Protein AF-A0A139JQD5-F1 (afdb_monomer_lite)

Radius of gyration: 17.99 Å; chains: 1; bounding box: 58×37×54 Å

Organism: NCBI:txid203274

Foldseek 3Di:
DDPPPCLVVVLLVLLLVLLVLVLQLCCCCCQVVVVPCVVCVVPDPCCPPPCNCRRPVVSVVSLVCSLPVDLDADDLVRLCSNCPVVVVLLVVLVVVCVVDVPDDPDPDLCSALQNQRASCCVPPVDRHHHPVSSVVRSVVSVVVSSVVSNVSRVVSVVVSVD

pLDDT: mean 77.08, std 12.12, range [37.81, 93.38]

Structure (mmCIF, N/CA/C/O backbone):
data_AF-A0A139JQD5-F1
#
_entry.id   AF-A0A139JQD5-F1
#
loop_
_atom_site.group_PDB
_atom_site.id
_atom_site.type_symbol
_atom_site.label_atom_id
_atom_site.label_alt_id
_atom_site.label_comp_id
_atom_site.label_asym_id
_atom_site.label_entity_id
_atom_site.label_seq_id
_atom_site.pdbx_PDB_ins_code
_atom_site.Cartn_x
_atom_site.Cartn_y
_atom_site.Cartn_z
_atom_site.occupancy
_atom_site.B_iso_or_equiv
_atom_site.auth_seq_id
_atom_site.auth_comp_id
_atom_site.auth_asym_id
_atom_site.auth_atom_id
_atom_site.pdbx_PDB_model_num
ATOM 1 N N . MET A 1 1 ? -38.397 8.185 11.064 1.00 37.81 1 MET A N 1
ATOM 2 C CA . MET A 1 1 ? -37.706 7.440 9.977 1.00 37.81 1 MET A CA 1
ATOM 3 C C . MET A 1 1 ? -36.280 7.050 10.380 1.00 37.81 1 MET A C 1
ATOM 5 O O . MET A 1 1 ? -35.506 7.889 10.826 1.00 37.81 1 MET A O 1
ATOM 9 N N . LYS A 1 2 ? -35.940 5.758 10.269 1.00 42.94 2 LYS A N 1
ATOM 10 C CA . LYS A 1 2 ? -34.683 5.123 10.720 1.00 42.94 2 LYS A CA 1
ATOM 11 C C . LYS A 1 2 ? -33.435 5.603 9.934 1.00 42.94 2 LYS A C 1
ATOM 13 O O . LYS A 1 2 ? -33.008 4.930 9.004 1.00 42.94 2 LYS A O 1
ATOM 18 N N . LYS A 1 3 ? -32.747 6.668 10.371 1.00 45.38 3 LYS A N 1
ATOM 19 C CA . LYS A 1 3 ? -31.392 7.071 9.889 1.00 45.38 3 LYS A CA 1
ATOM 20 C C . LYS A 1 3 ? -30.223 6.299 10.558 1.00 45.38 3 LYS A C 1
ATOM 22 O O . LYS A 1 3 ? -29.136 6.830 10.749 1.00 45.38 3 LYS A O 1
ATOM 27 N N . LYS A 1 4 ? -30.407 5.029 10.952 1.00 52.81 4 LYS A N 1
ATOM 28 C CA . LYS A 1 4 ? -29.366 4.235 11.658 1.00 52.81 4 LYS A CA 1
ATOM 29 C C . LYS A 1 4 ? -28.555 3.271 10.766 1.00 52.81 4 LYS A C 1
ATOM 31 O O . LYS A 1 4 ? -27.641 2.630 11.281 1.00 52.81 4 LYS A O 1
ATOM 36 N N . LYS A 1 5 ? -28.830 3.159 9.456 1.00 50.69 5 LYS A N 1
ATOM 37 C CA . LYS A 1 5 ? -28.324 2.029 8.643 1.00 50.69 5 LYS A CA 1
ATOM 38 C C . LYS A 1 5 ? -26.900 2.140 8.053 1.00 50.69 5 LYS A C 1
ATOM 40 O O . LYS A 1 5 ? -26.279 1.097 7.912 1.00 50.69 5 LYS A O 1
ATOM 45 N N . ASN A 1 6 ? -26.296 3.321 7.854 1.00 57.84 6 ASN A N 1
ATOM 46 C CA . ASN A 1 6 ? -25.000 3.407 7.130 1.00 57.84 6 ASN A CA 1
ATOM 47 C C . ASN A 1 6 ? -23.722 3.651 7.955 1.00 57.84 6 ASN A C 1
ATOM 49 O O . ASN A 1 6 ? -22.631 3.670 7.392 1.00 57.84 6 ASN A O 1
ATOM 53 N N . LYS A 1 7 ? -23.788 3.738 9.293 1.00 67.81 7 LYS A N 1
ATOM 54 C CA . LYS A 1 7 ? -22.585 4.027 10.112 1.00 67.81 7 LYS A CA 1
ATOM 55 C C . LYS A 1 7 ? -21.471 2.964 10.018 1.00 67.81 7 LYS A C 1
ATOM 57 O O . LYS A 1 7 ? -20.326 3.280 10.301 1.00 67.81 7 LYS A O 1
ATOM 62 N N . L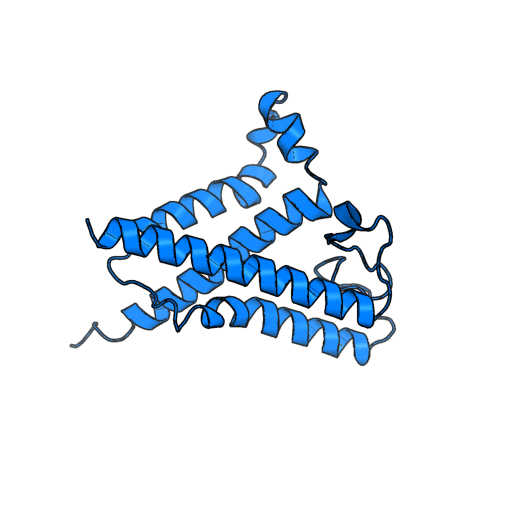YS A 1 8 ? -21.789 1.699 9.697 1.00 74.81 8 LYS A N 1
ATOM 63 C CA . LYS A 1 8 ? -20.774 0.626 9.576 1.00 74.81 8 LYS A CA 1
ATOM 64 C C . LYS A 1 8 ? -20.036 0.678 8.237 1.00 74.81 8 LYS A C 1
ATOM 66 O O . LYS A 1 8 ? -18.832 0.480 8.212 1.00 74.81 8 LYS A O 1
ATOM 71 N N . PHE A 1 9 ? -20.757 0.951 7.153 1.00 80.12 9 PHE A N 1
ATOM 72 C CA . PHE A 1 9 ? -20.178 1.043 5.816 1.00 80.12 9 PHE A CA 1
ATOM 73 C C . PHE A 1 9 ? -19.269 2.265 5.689 1.00 80.12 9 PHE A C 1
ATOM 75 O O . PHE A 1 9 ? -18.135 2.131 5.247 1.00 80.12 9 PHE A O 1
ATOM 82 N N . PHE A 1 10 ? -19.723 3.416 6.200 1.00 81.38 10 PHE A N 1
ATOM 83 C CA . PHE A 1 10 ? -18.903 4.624 6.277 1.00 81.38 10 PHE A CA 1
ATOM 84 C C . PHE A 1 10 ? -17.586 4.374 7.024 1.00 81.38 10 PHE A C 1
ATOM 86 O O . PHE A 1 10 ? -16.534 4.723 6.518 1.00 81.38 10 PHE A O 1
ATOM 93 N N . LEU A 1 11 ? -17.624 3.673 8.167 1.00 82.44 11 LEU A N 1
ATOM 94 C CA . LEU A 1 11 ? -16.415 3.310 8.917 1.00 82.44 11 LEU A CA 1
ATOM 95 C C . LEU A 1 11 ? -15.420 2.499 8.071 1.00 82.44 11 LEU A C 1
ATOM 97 O O . LEU A 1 11 ? -14.223 2.760 8.139 1.00 82.44 11 LEU A O 1
ATOM 101 N N . TYR A 1 12 ? -15.900 1.518 7.301 1.00 84.38 12 TYR A N 1
ATOM 102 C CA . TYR A 1 12 ? -15.033 0.702 6.448 1.00 84.38 12 TYR A CA 1
ATOM 103 C C . TYR A 1 12 ? -14.455 1.501 5.286 1.00 84.38 12 TYR A C 1
ATOM 105 O O . TYR A 1 12 ? -13.258 1.407 5.051 1.00 84.38 12 TYR A O 1
ATOM 113 N N . ILE A 1 13 ? -15.262 2.327 4.616 1.00 83.88 13 ILE A N 1
ATOM 114 C CA . ILE A 1 13 ? -14.771 3.206 3.547 1.00 83.88 13 ILE A CA 1
ATOM 115 C C . ILE A 1 13 ? -13.731 4.182 4.086 1.00 83.88 13 ILE A C 1
ATOM 117 O O . ILE A 1 13 ? -12.655 4.297 3.509 1.00 83.88 13 ILE A O 1
ATOM 121 N N . SER A 1 14 ? -14.019 4.852 5.204 1.00 83.44 14 SER A N 1
ATOM 122 C CA . SER A 1 14 ? -13.068 5.773 5.824 1.00 83.44 14 SER A CA 1
ATOM 123 C C . SER A 1 14 ? -11.771 5.063 6.193 1.00 83.44 14 SER A C 1
ATOM 125 O O . SER A 1 14 ? -10.709 5.634 6.002 1.00 83.44 14 SER A O 1
ATOM 127 N N . PHE A 1 15 ? -11.838 3.819 6.676 1.00 86.00 15 PHE A N 1
ATOM 128 C CA . PHE A 1 15 ? -10.643 3.038 6.992 1.00 86.00 15 PHE A CA 1
ATOM 129 C C . PHE A 1 15 ? -9.832 2.661 5.750 1.00 86.00 15 PHE A C 1
ATOM 131 O O . PHE A 1 15 ? -8.615 2.792 5.779 1.00 86.00 15 PHE A O 1
ATOM 138 N N . ILE A 1 16 ? -10.491 2.236 4.667 1.00 86.50 16 ILE A N 1
ATOM 139 C CA . ILE A 1 16 ? -9.826 1.951 3.386 1.00 86.50 16 ILE A CA 1
ATOM 140 C C . ILE A 1 16 ? -9.119 3.210 2.880 1.00 86.50 16 ILE A C 1
ATOM 142 O O . ILE A 1 16 ? -7.913 3.177 2.666 1.00 86.50 16 ILE A O 1
ATOM 146 N N . GLY A 1 17 ? -9.840 4.332 2.789 1.00 83.00 17 GLY A N 1
ATOM 147 C CA . GLY A 1 17 ? -9.263 5.594 2.324 1.00 83.00 17 GLY A CA 1
ATOM 148 C C . GLY A 1 17 ? -8.110 6.069 3.207 1.00 83.00 17 GLY A C 1
ATOM 149 O O . GLY A 1 17 ? -7.110 6.567 2.708 1.00 83.00 17 GLY A O 1
ATOM 150 N N . LEU A 1 18 ? -8.196 5.852 4.521 1.00 83.31 18 LEU A N 1
ATOM 151 C CA . LEU A 1 18 ? -7.109 6.188 5.430 1.00 83.31 18 LEU A CA 1
ATOM 152 C C . LEU A 1 18 ? -5.843 5.368 5.159 1.00 83.31 18 LEU A C 1
ATOM 154 O O . LEU A 1 18 ? -4.740 5.910 5.157 1.00 83.31 18 LEU A O 1
ATOM 158 N N . ILE A 1 19 ? -6.005 4.063 4.943 1.00 84.50 19 ILE A N 1
ATOM 159 C CA . ILE A 1 19 ? -4.896 3.175 4.605 1.00 84.50 19 ILE A CA 1
ATOM 160 C C . ILE A 1 19 ? -4.278 3.584 3.268 1.00 84.50 19 ILE A C 1
ATOM 162 O O . ILE A 1 19 ? -3.056 3.652 3.199 1.00 84.50 19 ILE A O 1
ATOM 166 N N . ASP A 1 20 ? -5.076 3.919 2.253 1.00 82.19 20 ASP A N 1
ATOM 167 C CA . ASP A 1 20 ? -4.560 4.375 0.952 1.00 82.19 20 ASP A CA 1
ATOM 168 C C . ASP A 1 20 ? -3.768 5.677 1.059 1.00 82.19 20 ASP A C 1
ATOM 170 O O . ASP A 1 20 ? -2.701 5.825 0.456 1.00 82.19 20 ASP A O 1
ATOM 174 N N . ILE A 1 21 ? -4.267 6.620 1.856 1.00 80.69 21 ILE A N 1
ATOM 175 C CA . ILE A 1 21 ? -3.611 7.905 2.077 1.00 80.69 21 ILE A CA 1
ATOM 176 C C . ILE A 1 21 ? -2.274 7.702 2.818 1.00 80.69 21 ILE A C 1
ATOM 178 O O . ILE A 1 21 ? -1.246 8.248 2.409 1.00 80.69 21 ILE A O 1
ATOM 182 N N . ILE A 1 22 ? -2.247 6.868 3.866 1.00 80.94 22 ILE A N 1
ATOM 183 C CA . ILE A 1 22 ? -1.009 6.525 4.590 1.00 80.94 22 ILE A CA 1
ATOM 184 C C . ILE A 1 22 ? -0.047 5.752 3.684 1.00 80.94 22 ILE A C 1
ATOM 186 O O . ILE A 1 22 ? 1.159 5.995 3.708 1.00 80.94 22 ILE A O 1
ATOM 190 N N . LEU A 1 23 ? -0.558 4.834 2.867 1.00 79.19 23 LEU A N 1
ATOM 191 C CA . LEU A 1 23 ? 0.254 4.072 1.931 1.00 79.19 23 LEU A CA 1
ATOM 192 C C . LEU A 1 23 ? 0.902 4.997 0.902 1.00 79.19 23 LEU A C 1
ATOM 194 O O . LEU A 1 23 ? 2.092 4.861 0.643 1.00 79.19 23 LEU A O 1
ATOM 198 N N . SER A 1 24 ? 0.159 5.968 0.375 1.00 77.56 24 SER A N 1
ATOM 199 C CA . SER A 1 24 ? 0.681 6.975 -0.555 1.00 77.56 24 SER A CA 1
ATOM 200 C C . SER A 1 24 ? 1.782 7.819 0.091 1.00 77.56 24 SER A C 1
ATOM 202 O O . SER A 1 24 ? 2.846 7.994 -0.502 1.00 77.56 24 SER A O 1
ATOM 204 N N . CYS A 1 25 ? 1.574 8.250 1.341 1.00 74.94 25 CYS A N 1
ATOM 205 C CA . CYS A 1 25 ? 2.584 8.938 2.148 1.00 74.94 25 CYS A CA 1
ATOM 206 C C . CYS A 1 25 ? 3.874 8.110 2.284 1.00 74.94 25 CYS A C 1
ATOM 208 O O . CYS A 1 25 ? 4.977 8.615 2.052 1.00 74.94 25 CYS A O 1
ATOM 210 N N . LEU A 1 26 ? 3.746 6.826 2.628 1.00 75.38 26 LEU A N 1
ATOM 211 C CA . LEU A 1 26 ? 4.884 5.922 2.791 1.00 75.38 26 LEU A CA 1
ATOM 212 C C . LEU A 1 26 ? 5.586 5.657 1.462 1.00 75.38 26 LEU A C 1
ATOM 214 O O . LEU A 1 26 ? 6.804 5.773 1.386 1.00 75.38 26 LEU A O 1
ATOM 218 N N . VAL A 1 27 ? 4.836 5.351 0.405 1.00 74.19 27 VAL A N 1
ATOM 219 C CA . VAL A 1 27 ? 5.369 5.131 -0.944 1.00 74.19 27 VAL A CA 1
ATOM 220 C C . VAL A 1 27 ? 6.176 6.347 -1.394 1.00 74.19 27 VAL A C 1
ATOM 222 O O . VAL A 1 27 ? 7.315 6.197 -1.837 1.00 74.19 27 VAL A O 1
ATOM 225 N N . TYR A 1 28 ? 5.642 7.554 -1.226 1.00 69.94 28 TYR A N 1
ATOM 226 C CA . TYR A 1 28 ? 6.332 8.771 -1.633 1.00 69.94 28 TYR A CA 1
ATOM 227 C C . TYR A 1 28 ? 7.621 9.003 -0.834 1.00 69.94 28 TYR A C 1
ATOM 229 O O . TYR A 1 28 ? 8.702 9.141 -1.408 1.00 69.94 28 TYR A O 1
ATOM 237 N N . ASN A 1 29 ? 7.539 8.976 0.496 1.00 67.81 29 ASN A N 1
ATOM 238 C CA . ASN A 1 29 ? 8.678 9.325 1.345 1.00 67.81 29 ASN A CA 1
ATOM 239 C C . ASN A 1 29 ? 9.764 8.239 1.389 1.00 67.81 29 ASN A C 1
ATOM 241 O O . ASN A 1 29 ? 10.953 8.558 1.442 1.00 67.81 29 ASN A O 1
ATOM 245 N N . ILE A 1 30 ? 9.372 6.964 1.347 1.00 65.62 30 ILE A N 1
ATOM 246 C CA . ILE A 1 30 ? 10.287 5.824 1.490 1.00 65.62 30 ILE A CA 1
ATOM 247 C C . ILE A 1 30 ? 10.816 5.371 0.129 1.00 65.62 30 ILE A C 1
ATOM 249 O O . ILE A 1 30 ? 12.015 5.145 -0.019 1.00 65.62 30 ILE A O 1
ATOM 253 N N . ILE A 1 31 ? 9.944 5.235 -0.876 1.00 64.00 31 ILE A N 1
ATOM 254 C CA . ILE A 1 31 ? 10.313 4.623 -2.165 1.00 64.00 31 ILE A CA 1
ATOM 255 C C . ILE A 1 31 ? 10.831 5.674 -3.133 1.00 64.00 31 ILE A C 1
ATOM 257 O O . ILE A 1 31 ? 11.872 5.480 -3.763 1.00 64.00 31 ILE A O 1
ATOM 261 N N . ILE A 1 32 ? 10.089 6.773 -3.279 1.00 64.69 32 ILE A N 1
ATOM 262 C CA . ILE A 1 32 ? 10.397 7.791 -4.286 1.00 64.69 32 ILE A CA 1
ATOM 263 C C . ILE A 1 32 ? 11.514 8.697 -3.774 1.00 64.69 32 ILE A C 1
ATOM 265 O O . ILE A 1 32 ? 12.533 8.836 -4.448 1.00 64.69 32 ILE A O 1
ATOM 269 N N . ASN A 1 33 ? 11.357 9.239 -2.566 1.00 63.84 33 ASN A N 1
ATOM 270 C CA . ASN A 1 33 ? 12.290 10.205 -1.987 1.00 63.84 33 ASN A CA 1
ATOM 271 C C . ASN A 1 33 ? 13.379 9.577 -1.095 1.00 63.84 33 ASN A C 1
ATOM 273 O O . ASN A 1 33 ? 14.155 10.296 -0.483 1.00 63.84 33 ASN A O 1
ATOM 277 N N . ARG A 1 34 ? 13.440 8.240 -0.984 1.00 66.25 34 ARG A N 1
ATOM 278 C CA . ARG A 1 34 ? 14.498 7.493 -0.263 1.00 66.25 34 ARG A CA 1
ATOM 279 C C . ARG A 1 34 ? 14.865 8.046 1.124 1.00 66.25 34 ARG A C 1
ATOM 281 O O . ARG A 1 34 ? 16.031 8.013 1.504 1.00 66.25 34 ARG A O 1
ATOM 288 N N . PHE A 1 35 ? 13.895 8.543 1.889 1.00 63.88 35 PHE A N 1
ATOM 289 C CA . PHE A 1 35 ? 14.115 9.221 3.175 1.00 63.88 35 PHE A CA 1
ATOM 290 C C . PHE A 1 35 ? 14.910 10.538 3.127 1.00 63.88 35 PHE A C 1
ATOM 292 O O . PHE A 1 35 ? 15.077 11.148 4.183 1.00 63.88 35 PHE A O 1
ATOM 299 N N . ASP A 1 36 ? 15.345 11.037 1.966 1.00 63.50 36 ASP A N 1
ATOM 300 C CA . ASP A 1 36 ? 16.035 12.333 1.864 1.00 63.50 36 ASP A CA 1
ATOM 301 C C . ASP A 1 36 ? 15.130 13.474 2.350 1.00 63.50 36 ASP A C 1
ATOM 303 O O . ASP A 1 36 ? 15.575 14.372 3.066 1.00 63.50 36 ASP A O 1
ATOM 307 N N . ALA A 1 37 ? 13.829 13.361 2.072 1.00 59.06 37 ALA A N 1
ATOM 308 C CA . ALA A 1 37 ? 12.754 14.129 2.699 1.00 59.06 37 ALA A CA 1
ATOM 309 C C . ALA A 1 37 ? 12.870 14.218 4.229 1.00 59.06 37 ALA A C 1
ATOM 311 O O . ALA A 1 37 ? 12.982 15.296 4.810 1.00 59.06 37 ALA A O 1
ATOM 312 N N . LEU A 1 38 ? 12.844 13.054 4.882 1.00 60.22 38 LEU A N 1
ATOM 313 C CA . LEU A 1 38 ? 12.837 12.916 6.337 1.00 60.22 38 LEU A CA 1
ATOM 314 C C . LEU A 1 38 ? 14.169 13.350 6.951 1.00 60.22 38 LEU A C 1
ATOM 316 O O . LEU A 1 38 ? 14.194 13.964 8.015 1.00 60.22 38 LEU A O 1
ATOM 320 N N . LYS A 1 39 ? 15.281 13.079 6.265 1.00 62.06 39 LYS A N 1
ATOM 321 C CA . LYS A 1 39 ? 16.623 13.472 6.698 1.00 62.06 39 LYS A CA 1
ATOM 322 C C . LYS A 1 39 ? 16.836 14.979 6.612 1.00 62.06 39 LYS A C 1
ATOM 324 O O . LYS A 1 39 ? 17.591 15.529 7.403 1.00 62.06 39 LYS A O 1
ATOM 329 N N . ASN A 1 40 ? 16.168 15.654 5.687 1.00 59.81 40 ASN A N 1
ATOM 330 C CA . ASN A 1 40 ? 16.244 17.103 5.584 1.00 59.81 40 ASN A CA 1
ATOM 331 C C . ASN A 1 40 ? 15.168 17.810 6.422 1.00 59.81 40 ASN A C 1
ATOM 333 O O . ASN A 1 40 ? 15.278 19.024 6.571 1.00 59.81 40 ASN A O 1
ATOM 337 N N . PHE A 1 41 ? 14.212 17.072 7.018 1.00 60.75 41 PHE A N 1
ATOM 338 C CA . PHE A 1 41 ? 13.064 17.575 7.803 1.00 60.75 41 PHE A CA 1
ATOM 339 C C . PHE A 1 41 ? 13.423 18.635 8.845 1.00 60.75 41 PHE A C 1
ATOM 341 O O . PHE A 1 41 ? 12.714 19.615 9.040 1.00 60.75 41 PHE A O 1
ATOM 348 N N . TYR A 1 42 ? 14.563 18.468 9.503 1.00 58.19 42 TYR A N 1
ATOM 349 C CA . TYR A 1 42 ? 14.998 19.371 10.564 1.00 58.19 42 TYR A CA 1
ATOM 350 C C . TYR A 1 42 ? 15.835 20.561 10.066 1.00 58.19 42 TYR A C 1
ATOM 352 O O . TYR A 1 42 ? 16.196 21.419 10.865 1.00 58.19 42 TYR A O 1
ATOM 360 N N . LYS A 1 43 ? 16.187 20.608 8.773 1.00 59.56 43 LYS A N 1
ATOM 361 C CA . LYS A 1 43 ? 17.164 21.564 8.222 1.00 59.56 43 LYS A CA 1
ATOM 362 C C . LYS A 1 43 ? 16.570 22.686 7.376 1.00 59.56 43 LYS A C 1
ATOM 364 O O . LYS A 1 43 ? 17.254 23.680 7.177 1.00 59.56 43 LYS A O 1
ATOM 369 N N . ASN A 1 44 ? 15.345 22.553 6.868 1.00 56.66 44 ASN A N 1
ATOM 370 C CA . ASN A 1 44 ? 14.788 23.492 5.889 1.00 56.66 44 ASN A CA 1
ATOM 371 C C . ASN A 1 44 ? 13.354 23.907 6.237 1.00 56.66 44 ASN A C 1
ATOM 373 O O . ASN A 1 44 ? 12.511 23.060 6.454 1.00 56.66 44 ASN A O 1
ATOM 377 N N . TYR A 1 45 ? 13.000 25.190 6.157 1.00 55.69 45 TYR A N 1
ATOM 378 C CA . TYR A 1 45 ? 11.598 25.649 6.288 1.00 55.69 45 TYR A CA 1
ATOM 379 C C . TYR A 1 45 ? 10.659 25.142 5.167 1.00 55.69 45 TYR A C 1
ATOM 381 O O . TYR A 1 45 ? 9.450 25.362 5.192 1.00 55.69 45 TYR A O 1
ATOM 389 N N . GLN A 1 46 ? 11.205 24.407 4.195 1.00 54.00 46 GLN A N 1
ATOM 390 C CA . GLN A 1 46 ? 10.503 23.804 3.064 1.00 54.00 46 GLN A CA 1
ATOM 391 C C . GLN A 1 46 ? 9.514 22.687 3.470 1.00 54.00 46 GLN A C 1
ATOM 393 O O . GLN A 1 46 ? 8.719 22.258 2.637 1.00 54.00 46 GLN A O 1
ATOM 398 N N . PHE A 1 47 ? 9.486 22.255 4.740 1.00 53.75 47 PHE A N 1
ATOM 399 C CA . PHE A 1 47 ? 8.472 21.322 5.277 1.00 53.75 47 PHE A CA 1
ATOM 400 C C . PHE A 1 47 ? 7.102 21.957 5.523 1.00 53.75 47 PHE A C 1
ATOM 402 O O . PHE A 1 47 ? 6.203 21.266 5.984 1.00 53.75 47 PHE A O 1
ATOM 409 N N . LEU A 1 48 ? 6.929 23.240 5.193 1.00 57.84 48 LEU A N 1
ATOM 410 C CA . LEU A 1 48 ? 5.628 23.897 5.013 1.00 57.84 48 LEU A CA 1
ATOM 411 C C . LEU A 1 48 ? 5.193 23.953 3.537 1.00 57.84 48 LEU A C 1
ATOM 413 O O . LEU A 1 48 ? 4.203 24.605 3.215 1.00 57.84 48 LEU A O 1
ATOM 417 N N . SER A 1 49 ? 5.922 23.300 2.626 1.00 65.88 49 SER A N 1
ATOM 418 C CA . SER A 1 49 ? 5.492 23.195 1.229 1.00 65.88 49 SER A CA 1
ATOM 419 C C . SER A 1 49 ? 4.191 22.401 1.106 1.00 65.88 49 SER A C 1
ATOM 421 O O . SER A 1 49 ? 3.917 21.486 1.888 1.00 65.88 49 SER A O 1
ATOM 423 N N . ILE A 1 50 ? 3.399 22.770 0.099 1.00 68.19 50 ILE A N 1
ATOM 424 C CA . ILE A 1 50 ? 2.085 22.188 -0.202 1.00 68.19 50 ILE A CA 1
ATOM 425 C C . ILE A 1 50 ? 2.178 20.655 -0.284 1.00 68.19 50 ILE A C 1
ATOM 427 O O . ILE A 1 50 ? 1.390 19.967 0.361 1.00 68.19 50 ILE A O 1
ATOM 431 N N . ASP A 1 51 ? 3.222 20.123 -0.926 1.00 67.31 51 ASP A N 1
ATOM 432 C CA . ASP A 1 51 ? 3.455 18.678 -1.060 1.00 67.31 51 ASP A CA 1
ATOM 433 C C . ASP A 1 51 ? 3.516 17.936 0.288 1.00 67.31 51 ASP A C 1
ATOM 435 O O . ASP A 1 51 ? 2.948 16.853 0.435 1.00 67.31 51 ASP A O 1
ATOM 439 N N . TYR A 1 52 ? 4.177 18.497 1.309 1.00 68.31 52 TYR A N 1
ATOM 440 C CA . TYR A 1 52 ? 4.242 17.862 2.636 1.00 68.31 52 TYR A CA 1
ATOM 441 C C . TYR A 1 52 ? 2.926 17.977 3.397 1.00 68.31 52 TYR A C 1
ATOM 443 O O . TYR A 1 52 ? 2.548 17.059 4.131 1.00 68.31 52 TYR A O 1
ATOM 451 N N . VAL A 1 53 ? 2.210 19.086 3.221 1.00 72.50 53 VAL A N 1
ATOM 452 C CA . VAL A 1 53 ? 0.883 19.261 3.813 1.00 72.50 53 VAL A CA 1
ATOM 453 C C . VAL A 1 53 ? -0.083 18.222 3.261 1.00 72.50 53 VAL A C 1
ATOM 455 O O . VAL A 1 53 ? -0.731 17.522 4.043 1.00 72.50 53 VAL A O 1
ATOM 458 N N . GLU A 1 54 ? -0.117 18.059 1.943 1.00 71.06 54 GLU A N 1
ATOM 459 C CA . GLU A 1 54 ? -1.026 17.143 1.256 1.00 71.06 54 GLU A CA 1
ATOM 460 C C . GLU A 1 54 ? -0.657 15.673 1.458 1.00 71.06 54 GLU A C 1
ATOM 462 O O . GLU A 1 54 ? -1.542 14.838 1.662 1.00 71.06 54 GLU A O 1
ATOM 467 N N . HIS A 1 55 ? 0.636 15.341 1.461 1.00 70.62 55 HIS A N 1
ATOM 468 C CA . HIS A 1 55 ? 1.084 13.948 1.483 1.00 70.62 55 HIS A CA 1
ATOM 469 C C . HIS A 1 55 ? 1.595 13.453 2.832 1.00 70.62 55 HIS A C 1
ATOM 471 O O . HIS A 1 55 ? 1.853 12.257 2.953 1.00 70.62 55 HIS A O 1
ATOM 477 N N . VAL A 1 56 ? 1.727 14.307 3.852 1.00 74.00 56 VAL A N 1
ATOM 478 C CA . VAL A 1 56 ? 2.179 13.891 5.193 1.00 74.00 56 VAL A CA 1
ATOM 479 C C . VAL A 1 56 ? 1.247 14.396 6.288 1.00 74.00 56 VAL A C 1
ATOM 481 O O . VAL A 1 56 ? 0.672 13.581 7.012 1.00 74.00 56 VAL A O 1
ATOM 484 N N . TYR A 1 57 ? 1.047 15.711 6.415 1.00 75.56 57 TYR A N 1
ATOM 485 C CA . TYR A 1 57 ? 0.306 16.256 7.559 1.00 75.56 57 TYR A CA 1
ATOM 486 C C . TYR A 1 57 ? -1.190 15.939 7.513 1.00 75.56 57 TYR A C 1
ATOM 488 O O . TYR A 1 57 ? -1.716 15.388 8.481 1.00 75.56 57 TYR A O 1
ATOM 496 N N . ILE A 1 58 ? -1.878 16.235 6.406 1.00 79.88 58 ILE A N 1
ATOM 497 C CA . ILE A 1 58 ? -3.309 15.934 6.239 1.00 79.88 58 ILE A CA 1
ATOM 498 C C . ILE A 1 58 ? -3.594 14.436 6.469 1.00 79.88 58 ILE A C 1
ATOM 500 O O . ILE A 1 58 ? -4.450 14.133 7.306 1.00 79.88 58 ILE A O 1
ATOM 504 N N . PRO A 1 59 ? -2.864 13.492 5.837 1.00 80.25 59 PRO A N 1
ATOM 505 C CA . PRO A 1 59 ? -2.934 12.062 6.143 1.00 80.25 59 PRO A CA 1
ATOM 506 C C . PRO A 1 59 ? -2.910 11.735 7.635 1.00 80.25 59 PRO A C 1
ATOM 508 O O . PRO A 1 59 ? -3.758 10.996 8.143 1.00 80.25 59 PRO A O 1
ATOM 511 N N . PHE A 1 60 ? -1.939 12.307 8.344 1.00 80.12 60 PHE A N 1
ATOM 512 C CA . PHE A 1 60 ? -1.698 12.016 9.748 1.00 80.12 60 PHE A CA 1
ATOM 513 C C . PHE A 1 60 ? -2.787 12.613 10.648 1.00 80.12 60 PHE A C 1
ATOM 515 O O . PHE A 1 60 ? -3.277 11.944 11.559 1.00 80.12 60 PHE A O 1
ATOM 522 N N . PHE A 1 61 ? -3.242 13.835 10.359 1.00 82.06 61 PHE A N 1
ATOM 523 C CA . PHE A 1 61 ? -4.361 14.457 11.068 1.00 82.06 61 PHE A CA 1
ATOM 524 C C . PHE A 1 61 ? -5.670 13.693 10.858 1.00 82.06 61 PHE A C 1
ATOM 526 O O . PHE A 1 61 ? -6.395 13.450 11.826 1.00 82.06 61 PHE A O 1
ATOM 533 N N . TYR A 1 62 ? -5.955 13.242 9.634 1.00 81.81 62 TYR A N 1
ATOM 534 C CA . TYR A 1 62 ? -7.114 12.388 9.366 1.00 81.81 62 TYR A CA 1
ATOM 535 C C . TYR A 1 62 ? -7.025 11.051 10.103 1.00 81.81 62 TYR A C 1
ATOM 537 O O . TYR A 1 62 ? -8.043 10.560 10.595 1.00 81.81 62 TYR A O 1
ATOM 545 N N . LEU A 1 63 ? -5.825 10.476 10.228 1.00 82.50 63 LEU A N 1
ATOM 546 C CA . LEU A 1 63 ? -5.590 9.254 10.997 1.00 82.50 63 LEU A CA 1
ATOM 547 C C . LEU A 1 63 ? -5.926 9.458 12.475 1.00 82.50 63 LEU A C 1
ATOM 549 O O . LEU A 1 63 ? -6.696 8.677 13.040 1.00 82.50 63 LEU A O 1
ATOM 553 N N . ILE A 1 64 ? -5.402 10.523 13.082 1.00 81.19 64 ILE A N 1
ATOM 554 C CA . ILE A 1 64 ? -5.716 10.900 14.465 1.00 81.19 64 ILE A CA 1
ATOM 555 C C . ILE A 1 64 ? -7.230 11.079 14.608 1.00 81.19 64 ILE A C 1
ATOM 557 O O . ILE A 1 64 ? -7.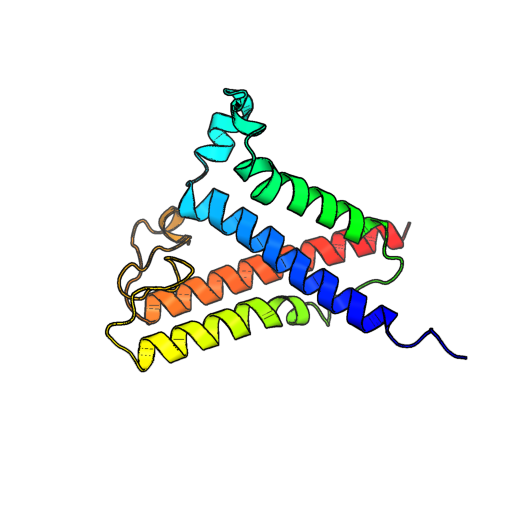860 10.437 15.451 1.00 81.19 64 ILE A O 1
ATOM 561 N N . PHE A 1 65 ? -7.843 11.874 13.731 1.00 82.56 65 PHE A N 1
ATOM 562 C CA . PHE A 1 65 ? -9.280 12.107 13.766 1.00 82.56 65 PHE A CA 1
ATOM 563 C C . PHE A 1 65 ? -10.071 10.798 13.660 1.00 82.56 65 PHE A C 1
ATOM 565 O O . PHE A 1 65 ? -10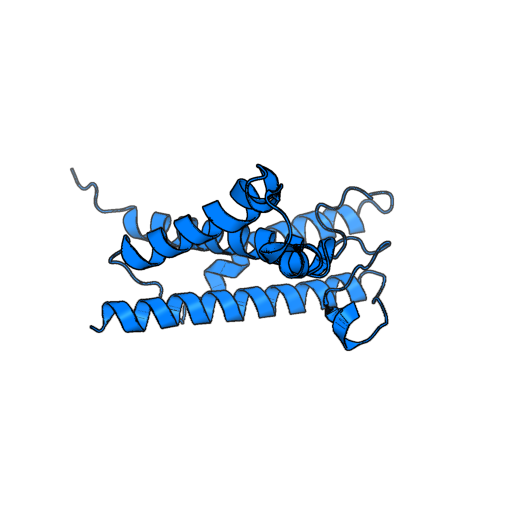.982 10.569 14.451 1.00 82.56 65 PHE A O 1
ATOM 572 N N . PHE A 1 66 ? -9.720 9.891 12.749 1.00 80.25 66 PHE A N 1
ATOM 573 C CA . PHE A 1 66 ? -10.391 8.599 12.595 1.00 80.25 66 PHE A CA 1
ATOM 574 C C . PHE A 1 66 ? -10.259 7.695 13.834 1.00 80.25 66 PHE A C 1
ATOM 576 O O . PHE A 1 66 ? -11.218 6.995 14.198 1.00 80.25 66 PHE A O 1
ATOM 583 N N . LEU A 1 67 ? -9.091 7.698 14.484 1.00 77.75 67 LEU A N 1
ATOM 584 C CA . LEU A 1 67 ? -8.846 6.924 15.701 1.00 77.75 67 LEU A CA 1
ATOM 585 C C . LEU A 1 67 ? -9.713 7.419 16.867 1.00 77.75 67 LEU A C 1
ATOM 587 O O . LEU A 1 67 ? -10.318 6.584 17.543 1.00 77.75 67 LEU A O 1
ATOM 591 N N . PHE A 1 68 ? -9.833 8.739 17.049 1.00 77.75 68 PHE A N 1
ATOM 592 C CA . PHE A 1 68 ? -10.466 9.336 18.235 1.00 77.75 68 PHE A CA 1
ATOM 593 C C . PHE A 1 68 ? -11.931 9.780 18.052 1.00 77.75 68 PHE A C 1
ATOM 595 O O . PHE A 1 68 ? -12.671 9.824 19.029 1.00 77.75 68 PHE A O 1
ATOM 602 N N . SER A 1 69 ? -12.404 10.059 16.832 1.00 75.00 69 SER A N 1
ATOM 603 C CA . SER A 1 69 ? -13.793 10.515 16.590 1.00 75.00 69 SER A CA 1
ATOM 604 C C . SER A 1 69 ? -14.810 9.375 16.427 1.00 75.00 69 SER A C 1
ATOM 606 O O . SER A 1 69 ? -16.008 9.549 16.663 1.00 75.00 69 SER A O 1
ATOM 608 N N . ASN A 1 70 ? -14.363 8.182 16.017 1.00 66.94 70 ASN A N 1
ATOM 609 C CA . ASN A 1 70 ? -15.250 7.054 15.736 1.00 66.94 70 ASN A CA 1
ATOM 610 C C . ASN A 1 70 ? -15.349 6.097 16.930 1.00 66.94 70 ASN A C 1
ATOM 612 O O . ASN A 1 70 ? -14.476 5.250 17.112 1.00 66.94 70 ASN A O 1
ATOM 616 N N . ILE A 1 71 ? -16.485 6.119 17.636 1.00 61.38 71 ILE A N 1
ATOM 617 C CA . ILE A 1 71 ? -16.808 5.187 18.742 1.00 61.38 71 ILE A CA 1
ATOM 618 C C . ILE A 1 71 ? -16.798 3.718 18.275 1.00 61.38 71 ILE A C 1
ATOM 620 O O . ILE A 1 71 ? -16.534 2.795 19.042 1.00 61.38 71 ILE A O 1
ATOM 624 N N . LYS A 1 72 ? -17.101 3.466 16.993 1.00 71.94 72 LYS A N 1
ATOM 625 C CA . LYS A 1 72 ? -17.133 2.106 16.446 1.00 71.94 72 LYS A CA 1
ATOM 626 C C . LYS A 1 72 ? -15.747 1.627 16.052 1.00 71.94 72 LYS A C 1
ATOM 628 O O . LYS A 1 72 ? -14.980 2.328 15.391 1.00 71.94 72 LYS A O 1
ATOM 633 N N . ASN A 1 73 ? -15.490 0.376 16.403 1.00 75.06 73 ASN A N 1
ATOM 634 C CA . ASN A 1 73 ? -14.219 -0.273 16.185 1.00 75.06 73 ASN A CA 1
ATOM 635 C C . ASN A 1 73 ? -14.283 -1.310 15.058 1.00 75.06 73 ASN A C 1
ATOM 637 O O . ASN A 1 73 ? -15.330 -1.922 14.815 1.00 75.06 73 ASN A O 1
ATOM 641 N N . ILE A 1 74 ? -13.159 -1.510 14.378 1.00 82.06 74 ILE A N 1
ATOM 642 C CA . ILE A 1 74 ? -12.997 -2.549 13.364 1.00 82.06 74 ILE A CA 1
ATOM 643 C C . ILE A 1 74 ? -12.381 -3.757 14.062 1.00 82.06 74 ILE A C 1
ATOM 645 O O . ILE A 1 74 ? -11.364 -3.655 14.731 1.00 82.06 74 ILE A O 1
ATOM 649 N N . SER A 1 75 ? -13.016 -4.921 13.937 1.00 83.62 75 SER A N 1
ATOM 650 C CA . SER A 1 75 ? -12.448 -6.157 14.479 1.00 83.62 75 SER A CA 1
ATOM 651 C C . SER A 1 75 ? -11.159 -6.515 13.737 1.00 83.62 75 SER A C 1
ATOM 653 O O . SER A 1 75 ? -11.122 -6.412 12.514 1.00 83.62 75 SER A O 1
ATOM 655 N N . LEU A 1 76 ? -10.153 -7.038 14.446 1.00 83.81 76 LEU A N 1
ATOM 656 C CA . LEU A 1 76 ? -8.930 -7.582 13.835 1.00 83.81 76 LEU A CA 1
ATOM 657 C C . LEU A 1 76 ? -9.235 -8.665 12.783 1.00 83.81 76 LEU A C 1
ATOM 659 O O . LEU A 1 76 ? -8.559 -8.742 11.764 1.00 83.81 76 LEU A O 1
ATOM 663 N N . LYS A 1 77 ? -10.326 -9.429 12.952 1.00 85.50 77 LYS A N 1
ATOM 664 C CA . LYS A 1 77 ? -10.796 -10.413 11.954 1.00 85.50 77 LYS A CA 1
ATOM 665 C C . LYS A 1 77 ? -11.181 -9.780 10.607 1.00 85.50 77 LYS A C 1
ATOM 667 O O . LYS A 1 77 ? -11.350 -10.489 9.625 1.00 85.50 77 LYS A O 1
ATOM 672 N N . LYS A 1 78 ? -11.366 -8.457 10.567 1.00 85.88 78 LYS A N 1
ATOM 673 C CA . LYS A 1 78 ? -11.738 -7.674 9.383 1.00 85.88 78 LYS A CA 1
ATOM 674 C C . LYS A 1 78 ? -10.597 -6.801 8.854 1.00 85.88 78 LYS A C 1
ATOM 676 O O . LYS A 1 78 ? -10.860 -5.895 8.070 1.00 85.88 78 LYS A O 1
ATOM 681 N N . ILE A 1 79 ? -9.349 -7.079 9.249 1.00 86.06 79 ILE A N 1
ATOM 682 C CA . ILE A 1 79 ? -8.163 -6.409 8.691 1.00 86.06 79 ILE A CA 1
ATOM 683 C C . ILE A 1 79 ? -8.128 -6.524 7.164 1.00 86.06 79 ILE A C 1
ATOM 685 O O . ILE A 1 79 ? -7.768 -5.558 6.512 1.00 86.06 79 ILE A O 1
ATOM 689 N N . TYR A 1 80 ? -8.597 -7.637 6.587 1.00 87.25 80 TYR A N 1
ATOM 690 C CA . TYR A 1 80 ? -8.625 -7.847 5.133 1.00 87.25 80 TYR A CA 1
ATOM 691 C C . TYR A 1 80 ? -9.328 -6.724 4.340 1.00 87.25 80 TYR A C 1
ATOM 693 O O . TYR A 1 80 ? -9.075 -6.564 3.151 1.00 87.25 80 TYR A O 1
ATOM 701 N N . ILE A 1 81 ? -10.202 -5.933 4.976 1.00 88.50 81 ILE A N 1
ATOM 702 C CA . ILE A 1 81 ? -10.914 -4.828 4.323 1.00 88.50 81 ILE A CA 1
ATOM 703 C C . ILE A 1 81 ? -9.936 -3.770 3.791 1.00 88.50 81 ILE A C 1
ATOM 705 O O . ILE A 1 81 ? -10.192 -3.206 2.731 1.00 88.50 81 ILE A O 1
ATOM 709 N N . SER A 1 82 ? -8.808 -3.531 4.466 1.00 86.94 82 SER A N 1
ATOM 710 C CA . SER A 1 82 ? -7.815 -2.540 4.027 1.00 86.94 82 SER A CA 1
ATOM 711 C C . SER A 1 82 ? -7.083 -2.914 2.739 1.00 86.94 82 SER A C 1
ATOM 713 O O . SER A 1 82 ? -6.460 -2.059 2.122 1.00 86.94 82 SER A O 1
ATOM 715 N N . PHE A 1 83 ? -7.185 -4.168 2.301 1.00 87.56 83 PHE A N 1
ATOM 716 C CA . PHE A 1 83 ? -6.559 -4.640 1.069 1.00 87.56 83 PHE A CA 1
ATOM 717 C C . PHE A 1 83 ? -7.437 -4.444 -0.156 1.00 87.56 83 PHE A C 1
ATOM 719 O O . PHE A 1 83 ? -6.928 -4.552 -1.265 1.00 87.56 83 PHE A O 1
ATOM 726 N N . ILE A 1 84 ? -8.736 -4.173 0.019 1.00 88.94 84 ILE A N 1
ATOM 727 C CA . ILE A 1 84 ? -9.692 -4.140 -1.094 1.00 88.94 84 ILE A CA 1
ATOM 728 C C . ILE A 1 84 ? -9.243 -3.137 -2.159 1.00 88.94 84 ILE A C 1
ATOM 730 O O . ILE A 1 84 ? -9.144 -3.509 -3.325 1.00 88.94 84 ILE A O 1
ATOM 734 N N . HIS A 1 85 ? -8.939 -1.895 -1.771 1.00 86.81 85 HIS A N 1
ATOM 735 C CA . HIS A 1 85 ? -8.522 -0.885 -2.741 1.00 86.81 85 HIS A CA 1
ATOM 736 C C . HIS A 1 85 ? -7.132 -1.174 -3.332 1.00 86.81 85 HIS A C 1
ATOM 738 O O . HIS A 1 85 ? -7.058 -1.295 -4.555 1.00 86.81 85 HIS A O 1
ATOM 744 N N . PRO A 1 86 ? -6.062 -1.396 -2.540 1.00 85.38 86 PRO A N 1
ATOM 745 C CA . PRO A 1 86 ? -4.741 -1.701 -3.093 1.00 85.38 86 PRO A CA 1
ATOM 746 C C . PRO A 1 86 ? -4.731 -2.924 -4.016 1.00 85.38 86 PRO A C 1
ATOM 748 O O . PRO A 1 86 ? -4.058 -2.909 -5.045 1.00 85.38 86 PRO A O 1
ATOM 751 N N . PHE A 1 87 ? -5.502 -3.966 -3.689 1.00 90.00 87 PHE A N 1
ATOM 752 C CA . PHE A 1 87 ? -5.628 -5.162 -4.520 1.00 90.00 87 PHE A CA 1
ATOM 753 C C . PHE A 1 87 ? -6.365 -4.875 -5.829 1.00 90.00 87 PHE A C 1
ATOM 755 O O . PHE A 1 87 ? -5.863 -5.226 -6.892 1.00 90.00 87 PHE A O 1
ATOM 762 N N . LEU A 1 88 ? -7.527 -4.212 -5.779 1.00 90.75 88 LEU A N 1
ATOM 763 C CA . LEU A 1 88 ? -8.279 -3.861 -6.989 1.00 90.75 88 LEU A CA 1
ATOM 764 C C . LEU A 1 88 ? -7.463 -2.954 -7.908 1.00 90.75 88 LEU A C 1
ATOM 766 O O . LEU A 1 88 ? -7.380 -3.206 -9.108 1.00 90.75 88 LEU A O 1
ATOM 770 N N . TYR A 1 89 ? -6.828 -1.935 -7.332 1.00 87.38 89 TYR A N 1
ATOM 771 C CA . TYR A 1 89 ? -5.977 -1.006 -8.057 1.00 87.38 89 TYR A CA 1
ATOM 772 C C . TYR A 1 89 ? -4.831 -1.753 -8.752 1.00 87.38 89 TYR A C 1
ATOM 774 O O . TYR A 1 89 ? -4.649 -1.631 -9.960 1.00 87.38 89 TYR A O 1
ATOM 782 N N . PHE A 1 90 ? -4.125 -2.621 -8.024 1.00 89.50 90 PHE A N 1
ATOM 783 C CA . PHE A 1 90 ? -3.052 -3.445 -8.577 1.00 89.50 90 PHE A CA 1
ATOM 784 C C . PHE A 1 90 ? -3.523 -4.379 -9.703 1.00 89.50 90 PHE A C 1
ATOM 786 O O . PHE A 1 90 ? -2.896 -4.430 -10.763 1.00 89.50 90 PHE A O 1
ATOM 793 N N . MET A 1 91 ? -4.651 -5.071 -9.513 1.00 91.69 91 MET A N 1
ATOM 794 C CA . MET A 1 91 ? -5.211 -5.989 -10.509 1.00 91.69 91 MET A CA 1
ATOM 795 C C . MET A 1 91 ? -5.571 -5.279 -11.816 1.00 91.69 91 MET A C 1
ATOM 797 O O . MET A 1 91 ? -5.304 -5.819 -12.890 1.00 91.69 91 MET A O 1
ATOM 801 N N . ILE A 1 92 ? -6.129 -4.065 -11.746 1.00 93.38 92 ILE A N 1
ATOM 802 C CA . ILE A 1 92 ? -6.463 -3.266 -12.934 1.00 93.38 92 ILE A CA 1
ATOM 803 C C . ILE A 1 92 ? -5.200 -2.977 -13.755 1.00 93.38 92 ILE A C 1
ATOM 805 O O . ILE A 1 92 ? -5.159 -3.287 -14.946 1.00 93.38 92 ILE A O 1
ATOM 809 N N . PHE A 1 93 ? -4.151 -2.439 -13.126 1.00 90.88 93 PHE A N 1
ATOM 810 C CA . PHE A 1 93 ? -2.937 -2.041 -13.848 1.00 90.88 93 PHE A CA 1
ATOM 811 C C . PHE A 1 93 ? -2.104 -3.224 -14.341 1.00 90.88 93 PHE A C 1
ATOM 813 O O . PHE A 1 93 ? -1.530 -3.133 -15.425 1.00 90.88 93 PHE A O 1
ATOM 820 N N . ILE A 1 94 ? -2.075 -4.347 -13.615 1.00 90.50 94 ILE A N 1
ATOM 821 C CA . ILE A 1 94 ? -1.473 -5.576 -14.150 1.00 90.50 94 ILE A CA 1
ATOM 822 C C . ILE A 1 94 ? -2.229 -6.048 -15.378 1.00 90.50 94 ILE A C 1
ATOM 824 O O . ILE A 1 94 ? -1.603 -6.364 -16.383 1.00 90.50 94 ILE A O 1
ATOM 828 N N . THR A 1 95 ? -3.560 -6.115 -15.296 1.00 92.44 95 THR A N 1
ATOM 829 C CA . THR A 1 95 ? -4.372 -6.624 -16.404 1.00 92.44 95 THR A CA 1
ATOM 830 C C . THR A 1 95 ? -4.096 -5.792 -17.652 1.00 92.44 95 THR A C 1
ATOM 832 O O . THR A 1 95 ? -3.713 -6.348 -18.677 1.00 92.44 95 THR A O 1
ATOM 835 N N . ILE A 1 96 ? -4.158 -4.462 -17.541 1.00 92.69 96 ILE A N 1
ATOM 836 C CA . ILE A 1 96 ? -3.822 -3.552 -18.644 1.00 92.69 96 ILE A CA 1
ATOM 837 C C . ILE A 1 96 ? -2.404 -3.820 -19.163 1.00 92.69 96 ILE A C 1
ATOM 839 O O . ILE A 1 96 ? -2.229 -4.008 -20.361 1.00 92.69 96 ILE A O 1
ATOM 843 N N . GLY A 1 97 ? -1.408 -3.900 -18.281 1.00 89.88 97 GLY A N 1
ATOM 844 C CA . GLY A 1 97 ? -0.014 -4.097 -18.678 1.00 89.88 97 GLY A CA 1
ATOM 845 C C . GLY A 1 97 ? 0.303 -5.457 -19.310 1.00 89.88 97 GLY A C 1
ATOM 846 O O . GLY A 1 97 ? 1.240 -5.564 -20.101 1.00 89.88 97 GLY A O 1
ATOM 847 N N . ILE A 1 98 ? -0.458 -6.506 -18.981 1.00 89.94 98 ILE A N 1
ATOM 848 C CA . ILE A 1 98 ? -0.329 -7.827 -19.615 1.00 89.94 98 ILE A CA 1
ATOM 849 C C . ILE A 1 98 ? -0.921 -7.802 -21.030 1.00 89.94 98 ILE A C 1
ATOM 851 O O . ILE A 1 98 ? -0.318 -8.369 -21.945 1.00 89.94 98 ILE A O 1
ATOM 855 N N . TYR A 1 99 ? -2.078 -7.159 -21.215 1.00 93.19 99 TYR A N 1
ATOM 856 C CA . TYR A 1 99 ? -2.753 -7.086 -22.515 1.00 93.19 99 TYR A CA 1
ATOM 857 C C . TYR A 1 99 ? -2.117 -6.056 -23.462 1.00 93.19 99 TYR A C 1
ATOM 859 O O . TYR A 1 99 ? -2.034 -6.308 -24.663 1.00 93.19 99 TYR A O 1
ATOM 867 N N . ASP A 1 100 ? -1.615 -4.939 -22.937 1.00 91.25 100 ASP A N 1
ATOM 868 C CA . ASP A 1 100 ? -0.901 -3.909 -23.688 1.00 91.25 100 ASP A CA 1
ATOM 869 C C . ASP A 1 100 ? 0.584 -3.876 -23.293 1.00 91.25 100 ASP A C 1
ATOM 871 O O . ASP A 1 100 ? 1.000 -3.231 -22.330 1.00 91.25 100 ASP A O 1
ATOM 875 N N . LYS A 1 101 ? 1.420 -4.546 -24.093 1.00 82.62 101 LYS A N 1
ATOM 876 C CA . LYS A 1 101 ? 2.880 -4.607 -23.887 1.00 82.62 101 LYS A CA 1
ATOM 877 C C . LYS A 1 101 ? 3.570 -3.237 -24.016 1.00 82.62 101 LYS A C 1
ATOM 879 O O . LYS A 1 101 ? 4.700 -3.063 -23.530 1.00 82.62 101 LYS A O 1
ATOM 884 N N . ASN A 1 102 ? 2.918 -2.273 -24.666 1.00 86.19 102 ASN A N 1
ATOM 885 C CA . ASN A 1 102 ? 3.428 -0.915 -24.840 1.00 86.19 102 ASN A CA 1
ATOM 886 C C . ASN A 1 102 ? 2.987 0.024 -23.716 1.00 86.19 102 ASN A C 1
ATOM 888 O O . ASN A 1 102 ? 3.516 1.130 -23.627 1.00 86.19 102 ASN A O 1
ATOM 892 N N . PHE A 1 103 ? 2.115 -0.428 -22.814 1.00 88.12 103 PHE A N 1
ATOM 893 C CA . PHE A 1 103 ? 1.705 0.346 -21.656 1.00 88.12 103 PHE A CA 1
ATOM 894 C C . PHE A 1 103 ? 2.907 0.683 -20.757 1.00 88.12 103 PHE A C 1
ATOM 896 O O . PHE A 1 103 ? 3.635 -0.197 -20.284 1.00 88.12 103 PHE A O 1
ATOM 903 N N . ASP A 1 104 ? 3.119 1.976 -20.527 1.00 83.94 104 ASP A N 1
ATOM 904 C CA . ASP A 1 104 ? 4.201 2.538 -19.710 1.00 83.94 104 ASP A CA 1
ATOM 905 C C . ASP A 1 104 ? 3.693 3.518 -18.634 1.00 83.94 104 ASP A C 1
ATOM 907 O O . ASP A 1 104 ? 4.454 3.965 -17.772 1.00 83.94 104 ASP A O 1
ATOM 911 N N . LYS A 1 105 ? 2.387 3.809 -18.627 1.00 87.25 105 LYS A N 1
ATOM 912 C CA . LYS A 1 105 ? 1.735 4.764 -17.719 1.00 87.25 105 LYS A CA 1
ATOM 913 C C . LYS A 1 105 ? 1.274 4.106 -16.420 1.00 87.25 105 LYS A C 1
ATOM 915 O O . LYS A 1 105 ? 0.120 4.240 -16.014 1.00 87.25 105 LYS A O 1
ATOM 920 N N . TYR A 1 106 ? 2.178 3.392 -15.754 1.00 85.94 106 TYR A N 1
ATOM 921 C CA . TYR A 1 106 ? 1.888 2.848 -14.430 1.00 85.94 106 TYR A CA 1
ATOM 922 C C . TYR A 1 106 ? 1.844 3.971 -13.386 1.00 85.94 106 TYR A C 1
ATOM 924 O O . TYR A 1 106 ? 2.731 4.829 -13.374 1.00 85.94 106 TYR A O 1
ATOM 932 N N . PRO A 1 107 ? 0.874 3.941 -12.458 1.00 82.38 107 PRO A N 1
ATOM 933 C CA . PRO A 1 107 ? 0.749 4.957 -11.413 1.00 82.38 107 PRO A CA 1
ATOM 934 C C . PRO A 1 107 ? 1.926 4.919 -10.439 1.00 82.38 107 PRO A C 1
ATOM 936 O O . PRO A 1 107 ? 2.321 5.939 -9.881 1.00 82.38 107 PRO A O 1
ATOM 939 N N . TYR A 1 108 ? 2.527 3.739 -10.268 1.00 79.75 108 TYR A N 1
ATOM 940 C CA . TYR A 1 108 ? 3.684 3.554 -9.417 1.00 79.75 108 TYR A CA 1
ATOM 941 C C . TYR A 1 108 ? 4.764 2.738 -10.112 1.00 79.75 108 TYR A C 1
ATOM 943 O O . TYR A 1 108 ? 4.511 1.713 -10.740 1.00 79.75 108 TYR A O 1
ATOM 951 N N . SER A 1 109 ? 6.010 3.158 -9.909 1.00 79.62 109 SER A N 1
ATOM 952 C CA . SER A 1 109 ? 7.189 2.504 -10.491 1.00 79.62 109 SER A CA 1
ATOM 953 C C . SER A 1 109 ? 7.419 1.053 -10.046 1.00 79.62 109 SER A C 1
ATOM 955 O O . SER A 1 109 ? 8.133 0.326 -10.729 1.00 79.62 109 SER A O 1
ATOM 957 N N . PHE A 1 110 ? 6.820 0.624 -8.930 1.00 81.00 110 PHE A N 1
ATOM 958 C CA . PHE A 1 110 ? 6.871 -0.762 -8.456 1.00 81.00 110 PHE A CA 1
ATOM 959 C C . PHE A 1 110 ? 5.850 -1.678 -9.153 1.00 81.00 110 PHE A C 1
ATOM 961 O O . PHE A 1 110 ? 5.962 -2.899 -9.041 1.00 81.00 110 PHE A O 1
ATOM 968 N N . MET A 1 111 ? 4.860 -1.100 -9.848 1.00 86.75 111 MET A N 1
ATOM 969 C CA . MET A 1 111 ? 3.887 -1.825 -10.678 1.00 86.75 111 MET A CA 1
ATOM 970 C C . MET A 1 111 ? 4.370 -1.998 -12.122 1.00 86.75 111 MET A C 1
ATOM 972 O O . MET A 1 111 ? 3.843 -2.835 -12.843 1.00 86.75 111 MET A O 1
ATOM 976 N N . ASP A 1 112 ? 5.367 -1.216 -12.536 1.00 88.00 112 ASP A N 1
ATOM 977 C CA . ASP A 1 112 ? 5.937 -1.266 -13.877 1.00 88.00 112 ASP A CA 1
ATOM 978 C C . ASP A 1 112 ? 6.947 -2.428 -13.992 1.00 88.00 112 ASP A C 1
ATOM 980 O O . ASP A 1 112 ? 7.999 -2.382 -13.341 1.00 88.00 112 ASP A O 1
ATOM 984 N N . PRO A 1 113 ? 6.692 -3.450 -14.833 1.00 86.81 113 PRO A N 1
ATOM 985 C CA . PRO A 1 113 ? 7.595 -4.588 -15.001 1.00 86.81 113 PRO A CA 1
ATOM 986 C C . PRO A 1 113 ? 8.918 -4.220 -15.693 1.00 86.81 113 PRO A C 1
ATOM 988 O O . PRO A 1 11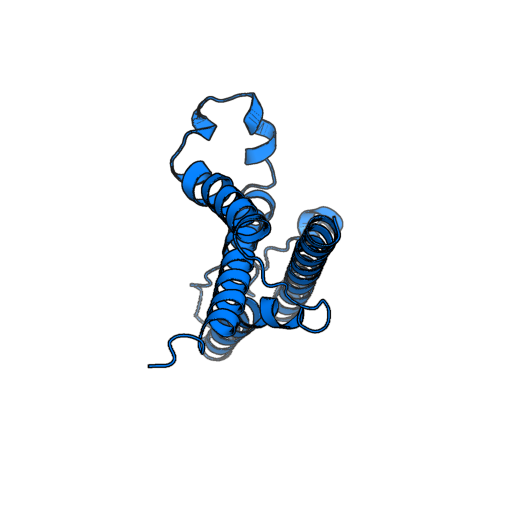3 ? 9.895 -4.961 -15.555 1.00 86.81 113 PRO A O 1
ATOM 991 N N . LYS A 1 114 ? 8.985 -3.096 -16.424 1.00 84.50 114 LYS A N 1
ATOM 992 C CA . LYS A 1 114 ? 10.201 -2.612 -17.104 1.00 84.50 114 LYS A CA 1
ATOM 993 C C . LYS A 1 114 ? 11.116 -1.866 -16.133 1.00 84.50 114 LYS A C 1
ATOM 995 O O . LYS A 1 114 ? 12.334 -2.040 -16.183 1.00 84.50 114 LYS A O 1
ATOM 1000 N N . ARG A 1 115 ? 10.538 -1.050 -15.243 1.00 78.69 115 ARG A N 1
ATOM 1001 C CA . ARG A 1 115 ? 11.293 -0.293 -14.227 1.00 78.69 115 ARG A CA 1
ATOM 1002 C C . ARG A 1 115 ? 11.616 -1.128 -12.993 1.00 78.69 115 ARG A C 1
ATOM 1004 O O . ARG A 1 115 ? 12.745 -1.057 -12.524 1.00 78.69 115 ARG A O 1
ATOM 1011 N N . GLY A 1 116 ? 10.654 -1.888 -12.467 1.00 66.12 116 GLY A N 1
ATOM 1012 C CA . GLY A 1 116 ? 10.867 -2.814 -11.349 1.00 66.12 116 GLY A CA 1
ATOM 1013 C C . GLY A 1 116 ? 11.420 -2.165 -10.075 1.00 66.12 116 GLY A C 1
ATOM 1014 O O . GLY A 1 116 ? 12.173 -2.806 -9.342 1.00 66.12 116 GLY A O 1
ATOM 1015 N N . LYS A 1 117 ? 11.092 -0.893 -9.788 1.00 68.75 117 LYS A N 1
ATOM 1016 C CA . LYS A 1 117 ? 11.635 -0.218 -8.597 1.00 68.75 117 LYS A CA 1
ATOM 1017 C C . LYS A 1 117 ? 11.084 -0.881 -7.343 1.00 68.75 117 LYS A C 1
ATOM 1019 O O . LYS A 1 117 ? 9.895 -0.788 -7.055 1.00 68.75 117 LYS A O 1
ATOM 1024 N N . CYS A 1 118 ? 11.957 -1.549 -6.603 1.00 65.75 118 CYS A N 1
ATOM 1025 C CA . CYS A 1 118 ? 11.574 -2.317 -5.434 1.00 65.75 118 CYS A CA 1
ATOM 1026 C C . CYS A 1 118 ? 11.830 -1.539 -4.144 1.00 65.75 118 CYS A C 1
ATOM 1028 O O . CYS A 1 118 ? 12.895 -0.952 -3.954 1.00 65.75 118 CYS A O 1
ATOM 1030 N N . LEU A 1 119 ? 10.877 -1.616 -3.217 1.00 61.69 119 LEU A N 1
ATOM 1031 C CA . LEU A 1 119 ? 11.061 -1.248 -1.807 1.00 61.69 119 LEU A CA 1
ATOM 1032 C C . LEU A 1 119 ? 12.257 -1.988 -1.169 1.00 61.69 119 LEU A C 1
ATOM 1034 O O . LEU A 1 119 ? 12.957 -1.422 -0.335 1.00 61.69 119 LEU A O 1
ATOM 1038 N N . LEU A 1 120 ? 12.535 -3.230 -1.594 1.00 58.16 120 LEU A N 1
ATOM 1039 C CA . LEU A 1 120 ? 13.665 -4.044 -1.120 1.00 58.16 120 LEU A CA 1
ATOM 1040 C C . LEU A 1 120 ? 15.011 -3.655 -1.729 1.00 58.16 120 LEU A C 1
ATOM 1042 O O . LEU A 1 120 ? 16.009 -4.280 -1.376 1.00 58.16 120 LEU A O 1
ATOM 1046 N N . LYS A 1 121 ? 15.103 -2.620 -2.576 1.00 61.56 121 LYS A N 1
ATOM 1047 C CA . LYS A 1 121 ? 16.418 -2.089 -2.975 1.00 61.56 121 LYS A CA 1
ATOM 1048 C C . LYS A 1 121 ? 17.270 -1.754 -1.746 1.00 61.56 121 LYS A C 1
ATOM 1050 O O . LYS A 1 121 ? 18.476 -1.968 -1.764 1.00 61.56 121 LYS A O 1
ATOM 1055 N N . PHE A 1 122 ? 16.621 -1.308 -0.668 1.00 57.75 122 PHE A N 1
ATOM 1056 C CA . PHE A 1 122 ? 17.260 -1.040 0.616 1.00 57.75 122 PHE A CA 1
ATOM 1057 C C . PHE A 1 122 ? 17.878 -2.289 1.273 1.00 57.75 122 PHE A C 1
ATOM 1059 O O . PHE A 1 122 ? 18.819 -2.163 2.044 1.00 57.75 122 PHE A O 1
ATOM 1066 N N . VAL A 1 123 ? 17.361 -3.486 0.977 1.00 57.03 123 VAL A N 1
ATOM 1067 C CA . VAL A 1 123 ? 17.752 -4.740 1.644 1.00 57.03 123 VAL A CA 1
ATOM 1068 C C . VAL A 1 123 ? 18.624 -5.628 0.754 1.00 57.03 123 VAL A C 1
ATOM 1070 O O . VAL A 1 123 ? 19.585 -6.207 1.242 1.00 57.03 123 VAL A O 1
ATOM 1073 N N . TYR A 1 124 ? 18.322 -5.733 -0.543 1.00 56.66 124 TYR A N 1
ATOM 1074 C CA . TYR A 1 124 ? 18.958 -6.713 -1.436 1.00 56.66 124 TYR A CA 1
ATOM 1075 C C . TYR A 1 124 ? 19.811 -6.106 -2.552 1.00 56.66 124 TYR A C 1
ATOM 1077 O O . TYR A 1 124 ? 20.397 -6.857 -3.323 1.00 56.66 124 TYR A O 1
ATOM 1085 N N . ASN A 1 125 ? 19.890 -4.774 -2.662 1.00 66.69 125 ASN A N 1
ATOM 1086 C CA . ASN A 1 125 ? 20.657 -4.025 -3.675 1.00 66.69 125 ASN A CA 1
ATOM 1087 C C . ASN A 1 125 ? 20.406 -4.423 -5.154 1.00 66.69 125 ASN A C 1
ATOM 1089 O O . ASN A 1 125 ? 21.022 -3.877 -6.066 1.00 66.69 125 ASN A O 1
ATOM 1093 N N . VAL A 1 126 ? 19.467 -5.337 -5.404 1.00 68.44 126 VAL A N 1
ATOM 1094 C CA . VAL A 1 126 ? 19.044 -5.826 -6.713 1.00 68.44 126 VAL A CA 1
ATOM 1095 C C . VAL A 1 126 ? 17.565 -5.505 -6.868 1.00 68.44 126 VAL A C 1
ATOM 1097 O O . VAL A 1 126 ? 16.749 -5.814 -6.000 1.00 68.44 126 VAL A O 1
ATOM 1100 N N . GLU A 1 127 ? 17.218 -4.860 -7.977 1.00 71.75 127 GLU A N 1
ATOM 1101 C CA . GLU A 1 127 ? 15.834 -4.551 -8.325 1.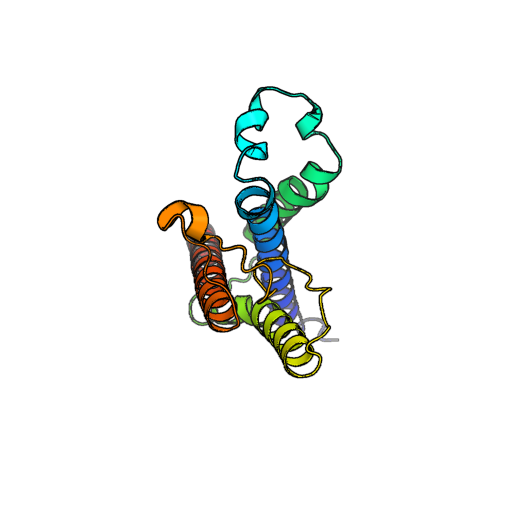00 71.75 127 GLU A CA 1
ATOM 1102 C C . GLU A 1 127 ? 15.244 -5.730 -9.115 1.00 71.75 127 GLU A C 1
ATOM 1104 O O . GLU A 1 127 ? 15.680 -5.976 -10.245 1.00 71.75 127 GLU A O 1
ATOM 1109 N N . PRO A 1 128 ? 14.287 -6.493 -8.554 1.00 69.69 128 PRO A N 1
ATOM 1110 C CA . PRO A 1 128 ? 13.619 -7.547 -9.297 1.00 69.69 128 PRO A CA 1
ATOM 1111 C C . PRO A 1 128 ? 12.805 -6.935 -10.445 1.00 69.69 128 PRO A C 1
ATOM 1113 O O . PRO A 1 128 ? 11.928 -6.095 -10.238 1.00 69.69 128 PRO A O 1
ATOM 1116 N N . LYS A 1 129 ? 13.111 -7.363 -11.672 1.00 80.31 129 LYS A N 1
ATOM 1117 C CA . LYS A 1 129 ? 12.457 -6.907 -12.906 1.00 80.31 129 LYS A CA 1
ATOM 1118 C C . LYS A 1 129 ? 11.392 -7.894 -13.380 1.00 80.31 129 LYS A C 1
ATOM 1120 O O . LYS A 1 129 ? 11.325 -9.039 -12.930 1.00 80.31 129 LYS A O 1
ATOM 1125 N N . GLY A 1 130 ? 10.575 -7.446 -14.328 1.00 87.00 130 GLY A N 1
ATOM 1126 C CA . GLY A 1 130 ? 9.510 -8.243 -14.920 1.00 87.00 130 GLY A CA 1
ATOM 1127 C C . GLY A 1 130 ? 8.344 -8.487 -13.962 1.00 87.00 130 GLY A C 1
ATOM 1128 O O . GLY A 1 130 ? 8.276 -7.947 -12.858 1.00 87.00 130 GLY A O 1
ATOM 1129 N N . TRP A 1 131 ? 7.413 -9.335 -14.391 1.00 88.06 131 TRP A N 1
ATOM 1130 C CA . TRP A 1 131 ? 6.188 -9.630 -13.641 1.00 88.06 131 TRP A CA 1
ATOM 1131 C C . TRP A 1 131 ? 6.437 -10.295 -12.284 1.00 88.06 131 TRP A C 1
ATOM 1133 O O . TRP A 1 131 ? 5.680 -10.068 -11.344 1.00 88.06 131 TRP A O 1
ATOM 1143 N N . ILE A 1 132 ? 7.534 -11.047 -12.148 1.00 87.38 132 ILE A N 1
ATOM 1144 C CA . ILE A 1 132 ? 7.953 -11.619 -10.862 1.00 87.38 132 ILE A CA 1
ATOM 1145 C C . ILE A 1 132 ? 8.271 -10.497 -9.866 1.00 87.38 132 ILE A C 1
ATOM 1147 O O . ILE A 1 132 ? 7.797 -10.528 -8.732 1.00 87.38 132 ILE A O 1
ATOM 1151 N N . GLY A 1 133 ? 9.014 -9.470 -10.294 1.00 84.69 133 GLY A N 1
ATOM 1152 C CA . GLY A 1 133 ? 9.324 -8.318 -9.447 1.00 84.69 133 GLY A CA 1
ATOM 1153 C C . GLY A 1 133 ? 8.092 -7.519 -9.044 1.00 84.69 133 GLY A C 1
ATOM 1154 O O . GLY A 1 133 ? 7.951 -7.153 -7.877 1.00 84.69 133 GLY A O 1
ATOM 1155 N N . VAL A 1 134 ? 7.153 -7.333 -9.974 1.00 86.88 134 VAL A N 1
ATOM 1156 C CA . VAL A 1 134 ? 5.850 -6.710 -9.696 1.00 86.88 134 VAL A CA 1
ATOM 1157 C C . VAL A 1 134 ? 5.070 -7.509 -8.638 1.00 86.88 134 VAL A C 1
ATOM 1159 O O . VAL A 1 134 ? 4.535 -6.922 -7.696 1.00 86.88 134 VAL A O 1
ATOM 1162 N N . GLY A 1 135 ? 5.075 -8.845 -8.720 1.00 88.38 135 GLY A N 1
ATOM 1163 C CA . GLY A 1 135 ? 4.465 -9.724 -7.716 1.00 88.38 135 GLY A CA 1
ATOM 1164 C C . GLY A 1 135 ? 5.117 -9.619 -6.331 1.00 88.38 135 GLY A C 1
ATOM 1165 O O . GLY A 1 135 ? 4.415 -9.480 -5.329 1.00 88.38 135 GLY A O 1
ATOM 1166 N N . ILE A 1 136 ? 6.452 -9.613 -6.261 1.00 86.31 136 ILE A N 1
ATOM 1167 C CA . ILE A 1 136 ? 7.197 -9.435 -5.000 1.00 86.31 136 ILE A CA 1
ATOM 1168 C C . ILE A 1 136 ? 6.874 -8.073 -4.367 1.00 86.31 136 ILE A C 1
ATOM 1170 O O . ILE A 1 136 ? 6.595 -7.996 -3.168 1.00 86.31 136 ILE A O 1
ATOM 1174 N N . ASN A 1 137 ? 6.863 -7.004 -5.169 1.00 84.06 137 ASN A N 1
ATOM 1175 C CA . ASN A 1 137 ? 6.512 -5.658 -4.710 1.00 84.06 137 ASN A CA 1
ATOM 1176 C C . ASN A 1 137 ? 5.108 -5.612 -4.109 1.00 84.06 137 ASN A C 1
ATOM 1178 O O . ASN A 1 137 ? 4.901 -5.005 -3.058 1.00 84.06 137 ASN A O 1
ATOM 1182 N N . PHE A 1 138 ? 4.154 -6.283 -4.748 1.00 86.81 138 PHE A N 1
ATOM 1183 C CA . PHE A 1 138 ? 2.791 -6.354 -4.252 1.00 86.81 138 PHE A CA 1
ATOM 1184 C C . PHE A 1 138 ? 2.675 -7.097 -2.925 1.00 86.81 138 PHE A C 1
ATOM 1186 O O . PHE A 1 138 ? 2.025 -6.590 -2.013 1.00 86.81 138 PHE A O 1
ATOM 1193 N N . LEU A 1 139 ? 3.342 -8.245 -2.774 1.00 88.44 139 LEU A N 1
ATOM 1194 C CA . LEU A 1 139 ? 3.358 -8.981 -1.506 1.00 88.44 139 LEU A CA 1
ATOM 1195 C C . LEU A 1 139 ? 3.929 -8.134 -0.366 1.00 88.44 139 LEU A C 1
ATOM 1197 O O . LEU A 1 139 ? 3.401 -8.143 0.746 1.00 88.44 139 LEU A O 1
ATOM 1201 N N . LEU A 1 140 ? 4.979 -7.366 -0.644 1.00 85.44 140 LEU A N 1
ATOM 1202 C CA . LEU A 1 140 ? 5.580 -6.492 0.352 1.00 85.44 140 LEU A CA 1
ATOM 1203 C C . LEU A 1 140 ? 4.667 -5.316 0.719 1.00 85.44 140 LEU A C 1
ATOM 1205 O O . LEU A 1 140 ? 4.507 -5.011 1.899 1.00 85.44 140 LEU A O 1
ATOM 1209 N N . ILE A 1 141 ? 4.037 -4.672 -0.264 1.00 85.00 141 ILE A N 1
ATOM 1210 C CA . ILE A 1 141 ? 3.057 -3.608 -0.011 1.00 85.00 141 ILE A CA 1
ATOM 1211 C C . ILE A 1 141 ? 1.865 -4.155 0.776 1.00 85.00 141 ILE A C 1
ATOM 1213 O O . ILE A 1 141 ? 1.435 -3.531 1.745 1.00 85.00 141 ILE A O 1
ATOM 1217 N N . ALA A 1 142 ? 1.380 -5.345 0.425 1.00 88.44 142 ALA A N 1
ATOM 1218 C CA . ALA A 1 142 ? 0.341 -6.042 1.169 1.00 88.44 142 ALA A CA 1
ATOM 1219 C C . ALA A 1 142 ? 0.775 -6.292 2.625 1.00 88.44 142 ALA A C 1
ATOM 1221 O O . ALA A 1 142 ? 0.011 -6.015 3.549 1.00 88.44 142 ALA A O 1
ATOM 1222 N N . LEU A 1 143 ? 2.014 -6.729 2.862 1.00 88.94 143 LEU A N 1
ATOM 1223 C CA . LEU A 1 143 ? 2.549 -6.885 4.216 1.00 88.94 143 LEU A CA 1
ATOM 1224 C C . LEU A 1 143 ? 2.588 -5.550 4.980 1.00 88.94 143 LEU A C 1
ATOM 1226 O O . LEU A 1 143 ? 2.195 -5.500 6.145 1.00 88.94 143 LEU A O 1
ATOM 1230 N N . ILE A 1 144 ? 3.004 -4.458 4.336 1.00 86.50 144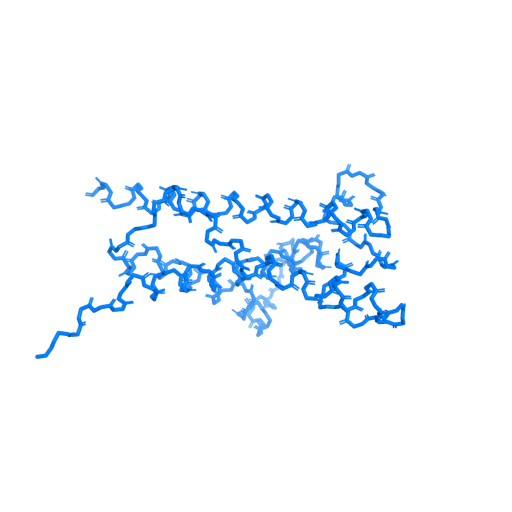 ILE A N 1
ATOM 1231 C CA . ILE A 1 144 ? 3.008 -3.118 4.945 1.00 86.50 144 ILE A CA 1
ATOM 1232 C C . ILE A 1 144 ? 1.581 -2.694 5.319 1.00 86.50 144 ILE A C 1
ATOM 1234 O O . ILE A 1 144 ? 1.339 -2.296 6.459 1.00 86.50 144 ILE A O 1
ATOM 1238 N N . ILE A 1 145 ? 0.621 -2.843 4.401 1.00 88.56 145 ILE A N 1
ATOM 1239 C CA . ILE A 1 145 ? -0.800 -2.558 4.647 1.00 88.56 145 ILE A CA 1
ATOM 1240 C C . ILE A 1 145 ? -1.324 -3.393 5.816 1.00 88.56 145 ILE A C 1
ATOM 1242 O O . ILE A 1 145 ? -2.011 -2.852 6.689 1.00 88.56 145 ILE A O 1
ATOM 1246 N N . TYR A 1 146 ? -0.988 -4.686 5.862 1.00 89.62 146 TYR A N 1
ATOM 1247 C CA . TYR A 1 146 ? -1.372 -5.581 6.949 1.00 89.62 146 TYR A CA 1
ATOM 1248 C C . TYR A 1 146 ? -0.904 -5.038 8.297 1.00 89.62 146 TYR A C 1
ATOM 1250 O O . TYR A 1 146 ? -1.711 -4.866 9.213 1.00 89.62 146 TYR A O 1
ATOM 1258 N N . LEU A 1 147 ? 0.399 -4.755 8.403 1.00 89.81 147 LEU A N 1
ATOM 1259 C CA . LEU A 1 147 ? 1.031 -4.304 9.636 1.00 89.81 147 LEU A CA 1
ATOM 1260 C C . LEU A 1 147 ? 0.442 -2.968 10.084 1.00 89.81 147 LEU A C 1
ATOM 1262 O O . LEU A 1 147 ? 0.026 -2.852 11.236 1.00 89.81 147 LEU A O 1
ATOM 1266 N N . LEU A 1 148 ? 0.316 -1.996 9.176 1.00 87.06 148 LEU A N 1
ATOM 1267 C CA . LEU A 1 148 ? -0.316 -0.706 9.467 1.00 87.06 148 LEU A CA 1
ATOM 1268 C C . LEU A 1 148 ? -1.743 -0.895 9.978 1.00 87.06 148 LEU A C 1
ATOM 1270 O O . LEU A 1 148 ? -2.084 -0.422 11.058 1.00 87.06 148 LEU A O 1
ATOM 1274 N N . SER A 1 149 ? -2.562 -1.651 9.248 1.00 88.81 149 SER A N 1
ATOM 1275 C CA . SER A 1 149 ? -3.956 -1.916 9.619 1.00 88.81 149 SER A CA 1
ATOM 1276 C C . SER A 1 149 ? -4.060 -2.579 10.991 1.00 88.81 149 SER A C 1
ATOM 1278 O O . SER A 1 149 ? -4.889 -2.185 11.815 1.00 88.81 149 SER A O 1
ATOM 1280 N N . TYR A 1 150 ? -3.197 -3.561 11.255 1.00 90.38 150 TYR A N 1
ATOM 1281 C CA . TYR A 1 150 ? -3.115 -4.254 12.532 1.00 90.38 150 TYR A CA 1
ATOM 1282 C C . TYR A 1 150 ? -2.759 -3.296 13.672 1.00 90.38 150 TYR A C 1
ATOM 1284 O O . TYR A 1 150 ? -3.466 -3.270 14.684 1.00 90.38 150 TYR A O 1
ATOM 1292 N N . PHE A 1 151 ? -1.713 -2.481 13.509 1.00 88.50 151 PHE A N 1
ATOM 1293 C CA . PHE A 1 151 ? -1.297 -1.511 14.522 1.00 88.50 151 PHE A CA 1
ATOM 1294 C C . PHE A 1 151 ? -2.378 -0.465 14.782 1.00 88.50 151 PHE A C 1
ATOM 1296 O O . PHE A 1 151 ? -2.709 -0.229 15.943 1.00 88.50 151 PHE A O 1
ATOM 1303 N N . LEU A 1 152 ? -2.993 0.098 13.740 1.00 86.06 152 LEU A N 1
ATOM 1304 C CA . LEU A 1 152 ? -4.053 1.097 13.887 1.00 86.06 152 LEU A CA 1
ATOM 1305 C C . LEU A 1 152 ? -5.261 0.551 14.651 1.00 86.06 152 LEU A C 1
ATOM 1307 O O . LEU A 1 152 ? -5.750 1.189 15.586 1.00 86.06 152 LEU A O 1
ATOM 1311 N N . ILE A 1 153 ? -5.714 -0.656 14.304 1.00 87.25 153 ILE A N 1
ATOM 1312 C CA . ILE A 1 153 ? -6.820 -1.307 15.014 1.00 87.25 153 ILE A CA 1
ATOM 1313 C C . ILE A 1 153 ? -6.415 -1.633 16.454 1.00 87.25 153 ILE A C 1
ATOM 1315 O O . ILE A 1 153 ? -7.200 -1.416 17.377 1.00 87.25 153 ILE A O 1
ATOM 1319 N N . LYS A 1 154 ? -5.193 -2.126 16.683 1.00 87.56 154 LYS A N 1
ATOM 1320 C CA . LYS A 1 154 ? -4.706 -2.458 18.028 1.00 87.56 154 LYS A CA 1
ATOM 1321 C C . LYS A 1 154 ? -4.603 -1.220 18.921 1.00 87.56 154 LYS A C 1
ATOM 1323 O O . LYS A 1 154 ? -5.075 -1.272 20.054 1.00 87.56 154 LYS A O 1
ATOM 1328 N N . ILE A 1 155 ? -4.052 -0.117 18.413 1.00 85.75 155 ILE A N 1
ATOM 1329 C CA . ILE A 1 155 ? -3.989 1.173 19.113 1.00 85.75 155 ILE A CA 1
ATOM 1330 C C . ILE A 1 155 ? -5.406 1.616 19.478 1.00 85.75 155 ILE A C 1
ATOM 1332 O O . ILE A 1 155 ? -5.695 1.849 20.650 1.00 85.75 155 ILE A O 1
ATOM 1336 N N . LYS A 1 156 ? -6.327 1.621 18.509 1.00 82.81 156 LYS A N 1
ATOM 1337 C CA . LYS A 1 156 ? -7.729 1.973 18.757 1.00 82.81 156 LYS A CA 1
ATOM 1338 C C . LYS A 1 156 ? -8.390 1.085 19.819 1.00 82.81 156 LYS A C 1
ATOM 1340 O O . LYS A 1 156 ? -9.093 1.592 20.689 1.00 82.81 156 LYS A O 1
ATOM 1345 N N . ASN A 1 157 ? -8.149 -0.229 19.781 1.00 82.06 157 ASN A N 1
ATOM 1346 C CA . ASN A 1 157 ? -8.653 -1.178 20.781 1.00 82.06 157 ASN A CA 1
ATOM 1347 C C . ASN A 1 157 ? -8.164 -0.843 22.196 1.00 82.06 157 ASN A C 1
ATOM 1349 O O . ASN A 1 157 ? -8.920 -1.028 23.144 1.00 82.06 157 ASN A O 1
ATOM 1353 N N . ILE A 1 158 ? -6.910 -0.407 22.343 1.00 84.62 158 ILE A N 1
ATOM 1354 C CA . ILE A 1 158 ? -6.331 -0.034 23.640 1.00 84.62 158 ILE A CA 1
ATOM 1355 C C . ILE A 1 158 ? -7.010 1.230 24.176 1.00 84.62 158 ILE A C 1
ATOM 1357 O O . ILE A 1 158 ? -7.402 1.254 25.338 1.00 84.62 158 ILE A O 1
ATOM 1361 N N . PHE A 1 159 ? -7.203 2.242 23.326 1.00 79.38 159 PHE A N 1
ATOM 1362 C CA . PHE A 1 159 ? -7.852 3.494 23.724 1.00 79.38 159 PHE A CA 1
ATOM 1363 C C . PHE A 1 159 ? -9.337 3.333 24.066 1.00 79.38 159 PHE A C 1
ATOM 1365 O O . PHE A 1 159 ? -9.802 3.999 24.975 1.00 79.38 159 PHE A O 1
ATOM 1372 N N . LEU A 1 160 ? -10.070 2.444 23.386 1.00 75.62 160 LEU A N 1
ATOM 1373 C CA . LEU A 1 160 ? -11.494 2.192 23.668 1.00 75.62 160 LEU A CA 1
ATOM 1374 C C . LEU A 1 160 ? -11.752 1.268 24.871 1.00 75.62 160 LEU A C 1
ATOM 1376 O O . LEU A 1 160 ? -12.902 1.112 25.271 1.00 75.62 160 LEU A O 1
ATOM 1380 N N . LYS A 1 161 ? -10.724 0.574 25.377 1.00 65.62 161 LYS A N 1
ATOM 1381 C CA . LYS A 1 161 ? -10.820 -0.277 26.577 1.00 65.62 161 LYS A CA 1
ATOM 1382 C C . LYS A 1 161 ? -10.531 0.484 27.876 1.00 65.62 161 LYS A C 1
ATOM 1384 O O . LYS A 1 161 ? -10.772 -0.080 28.940 1.00 65.62 161 LYS A O 1
ATOM 1389 N N . LYS A 1 162 ? -9.975 1.692 27.780 1.00 50.50 162 LYS A N 1
ATOM 1390 C CA . LYS A 1 162 ? -9.927 2.666 28.874 1.00 50.50 162 LYS A CA 1
ATOM 1391 C C . LYS A 1 162 ? -11.232 3.449 28.901 1.00 50.50 162 LYS A C 1
ATOM 1393 O O . LYS A 1 162 ? -11.640 3.804 30.022 1.00 50.50 162 LYS A O 1
#

Sequence (162 aa):
MKKKKNKKFFLYISFIGLIDIILSCLVYNIIINRFDALKNFYKNYQFLSIDYVEHVYIPFFYLIFFLFSNIKNISLKKIYISFIHPFLYFMIFITIGIYDKNFDKYPYSFMDPKRGKCLLKFVYNVEPKGWIGVGINFLLIALIIYLLSYFLIKIKNIFLKK

Secondary structure (DSSP, 8-state):
--TTSSHHHHHHHHHHHHHHHHHHHHIIIIIISTTHHHHHTTT-GGGGSHHHIIIIIHHHHHHHHHHHH------GGGGGGGGHHHHHHHHHHHHHHHH-TT----SSTTT-TTT---TTHHHHS----HHHHHHHHHHHHHHHHHHHHHHHHHHHHHHHH-